Protein AF-A0A9W4NSB8-F1 (afdb_monomer)

Structure (mmCIF, N/CA/C/O backbone):
data_AF-A0A9W4NSB8-F1
#
_entry.id   AF-A0A9W4NSB8-F1
#
loop_
_atom_site.group_PDB
_atom_site.id
_atom_site.type_symbol
_atom_site.label_atom_id
_atom_site.label_alt_id
_atom_site.label_comp_id
_atom_site.label_asym_id
_atom_site.label_entity_id
_atom_site.label_seq_id
_atom_site.pdbx_PDB_ins_code
_atom_site.Cartn_x
_atom_site.Cartn_y
_atom_site.Cartn_z
_atom_site.occupancy
_atom_site.B_iso_or_equiv
_atom_site.auth_seq_id
_atom_site.auth_comp_id
_atom_site.auth_asym_id
_atom_site.auth_atom_id
_atom_site.pdbx_PDB_model_num
ATOM 1 N N . MET A 1 1 ? 10.453 10.375 4.404 1.00 55.12 1 MET A N 1
ATOM 2 C CA . MET A 1 1 ? 11.645 10.874 3.678 1.00 55.12 1 MET A CA 1
ATOM 3 C C . MET A 1 1 ? 12.037 10.034 2.447 1.00 55.12 1 MET A C 1
ATOM 5 O O . MET A 1 1 ? 13.011 10.377 1.799 1.00 55.12 1 MET A O 1
ATOM 9 N N . PHE A 1 2 ? 11.271 9.006 2.039 1.00 65.81 2 PHE A N 1
ATOM 10 C CA . PHE A 1 2 ? 11.577 8.186 0.847 1.00 65.81 2 PHE A CA 1
ATOM 11 C C . PHE A 1 2 ? 11.061 8.754 -0.495 1.00 65.81 2 PHE A C 1
ATOM 13 O O . PHE A 1 2 ? 11.367 8.203 -1.546 1.00 65.81 2 PHE A O 1
ATOM 20 N N . GLY A 1 3 ? 10.308 9.863 -0.486 1.00 70.00 3 GLY A N 1
ATOM 21 C CA . GLY A 1 3 ? 9.672 10.416 -1.694 1.00 70.00 3 GLY A CA 1
ATOM 22 C C . GLY A 1 3 ? 10.645 10.863 -2.794 1.00 70.00 3 GLY A C 1
ATOM 23 O O . GLY A 1 3 ? 10.305 10.797 -3.969 1.00 70.00 3 GLY A O 1
ATOM 24 N N . ASN A 1 4 ? 11.879 11.234 -2.439 1.00 82.94 4 ASN A N 1
ATOM 25 C CA . ASN A 1 4 ? 12.877 11.706 -3.408 1.00 82.94 4 ASN A CA 1
ATOM 26 C C . ASN A 1 4 ? 13.533 10.571 -4.218 1.00 82.94 4 ASN A C 1
ATOM 28 O O . ASN A 1 4 ? 14.138 10.833 -5.255 1.00 82.94 4 ASN A O 1
ATOM 32 N N . ILE A 1 5 ? 13.404 9.311 -3.781 1.00 84.81 5 ILE A N 1
ATOM 33 C CA . ILE A 1 5 ? 14.009 8.157 -4.468 1.00 84.81 5 ILE A CA 1
ATOM 34 C C . ILE A 1 5 ? 13.370 7.941 -5.844 1.00 84.81 5 ILE A C 1
ATOM 36 O O . ILE A 1 5 ? 14.074 7.625 -6.798 1.00 84.81 5 ILE A O 1
ATOM 40 N N . GLY A 1 6 ? 12.061 8.181 -5.978 1.00 80.88 6 GLY A N 1
ATOM 41 C CA . GLY A 1 6 ? 11.371 8.062 -7.266 1.00 80.88 6 GLY A CA 1
ATOM 42 C C . GLY A 1 6 ? 11.918 9.031 -8.319 1.00 80.88 6 GLY A C 1
ATOM 43 O O . GLY A 1 6 ? 12.129 8.642 -9.464 1.00 80.88 6 GLY A O 1
ATOM 44 N N . GLY A 1 7 ? 12.236 10.266 -7.910 1.00 81.88 7 GLY A N 1
ATOM 45 C CA . GLY A 1 7 ? 12.851 11.262 -8.791 1.00 81.88 7 GLY A CA 1
ATOM 46 C C . GLY A 1 7 ? 14.247 10.854 -9.266 1.00 81.88 7 GLY A C 1
ATOM 47 O O . GLY A 1 7 ? 14.567 11.033 -10.436 1.00 81.88 7 GLY A O 1
ATOM 48 N N . LEU A 1 8 ? 15.048 10.240 -8.388 1.00 86.25 8 LEU A N 1
ATOM 49 C CA . LEU A 1 8 ? 16.353 9.686 -8.759 1.00 86.25 8 LEU A CA 1
ATOM 50 C C . LEU A 1 8 ? 16.215 8.507 -9.726 1.00 86.25 8 LEU A C 1
ATOM 52 O O . LEU A 1 8 ? 16.912 8.466 -10.724 1.00 86.25 8 LEU A O 1
ATOM 56 N N . ILE A 1 9 ? 15.301 7.565 -9.489 1.00 83.81 9 ILE A N 1
ATOM 57 C CA . ILE A 1 9 ? 15.112 6.416 -10.394 1.00 83.81 9 ILE A CA 1
ATOM 58 C C . ILE A 1 9 ? 14.659 6.881 -11.791 1.00 83.81 9 ILE A C 1
ATOM 60 O O . ILE A 1 9 ? 15.085 6.324 -12.808 1.00 83.81 9 ILE A O 1
ATOM 64 N N . SER A 1 10 ? 13.847 7.941 -11.863 1.00 83.50 10 SER A N 1
ATOM 65 C CA . SER A 1 10 ? 13.319 8.470 -13.125 1.00 83.50 10 SER A CA 1
ATOM 66 C C . SER A 1 10 ? 14.399 8.953 -14.099 1.00 83.50 10 SER A C 1
ATOM 68 O O . SER A 1 10 ? 14.175 8.871 -15.307 1.00 83.50 10 SER A O 1
ATOM 70 N N . THR A 1 11 ? 15.554 9.439 -13.628 1.00 85.25 11 THR A N 1
ATOM 71 C CA . THR A 1 11 ? 16.600 9.986 -14.517 1.00 85.25 11 THR A CA 1
ATOM 72 C C . THR A 1 11 ? 17.261 8.916 -15.385 1.00 85.25 11 THR A C 1
ATOM 74 O O . THR A 1 11 ? 17.775 9.236 -16.455 1.00 85.25 11 THR A O 1
ATOM 77 N N . TRP A 1 12 ? 17.205 7.646 -14.970 1.00 83.88 12 TRP A N 1
ATOM 78 C CA . TRP A 1 12 ? 17.783 6.510 -15.699 1.00 83.88 12 TRP A CA 1
ATOM 79 C C . TRP A 1 12 ? 16.738 5.537 -16.257 1.00 83.88 12 TRP A C 1
ATOM 81 O O . TRP A 1 12 ? 17.093 4.485 -16.780 1.00 83.88 12 TRP A O 1
ATOM 91 N N . SER A 1 13 ? 15.449 5.875 -16.167 1.00 85.56 13 SER A N 1
ATOM 92 C CA . SER A 1 13 ? 14.360 4.973 -16.569 1.00 85.56 13 SER A CA 1
ATOM 93 C C . SER A 1 13 ? 14.090 4.958 -18.081 1.00 85.56 13 SER A C 1
ATOM 95 O O . SER A 1 13 ? 13.567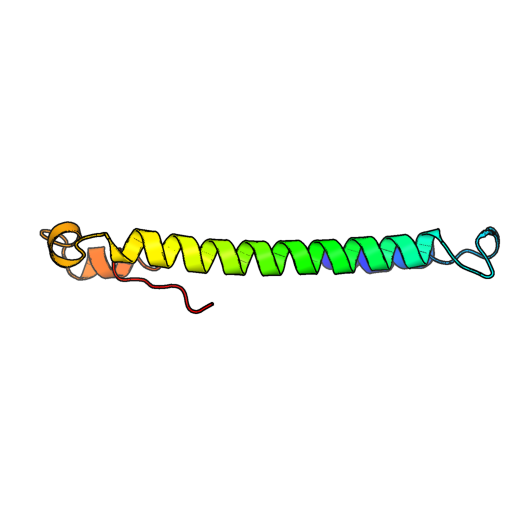 3.974 -18.593 1.00 85.56 13 SER A O 1
ATOM 97 N N . PHE A 1 14 ? 14.450 6.023 -18.807 1.00 86.25 14 PHE A N 1
ATOM 98 C CA . PHE A 1 14 ? 14.170 6.185 -20.242 1.00 86.25 14 PHE A CA 1
ATOM 99 C C . PHE A 1 14 ? 15.449 6.519 -21.014 1.00 86.25 14 PHE A C 1
ATOM 101 O O . PHE A 1 14 ? 15.650 7.646 -21.465 1.00 86.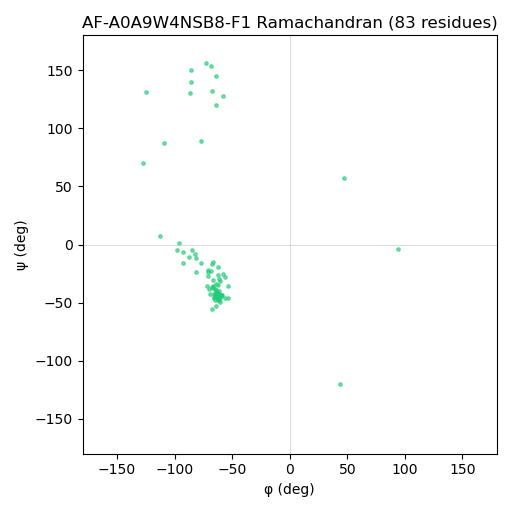25 14 PHE A O 1
ATOM 108 N N . LEU A 1 15 ? 16.354 5.545 -21.132 1.00 90.00 15 LEU A N 1
ATOM 109 C CA . LEU A 1 15 ? 17.612 5.740 -21.854 1.00 90.00 15 LEU A CA 1
ATOM 110 C C . LEU A 1 15 ? 17.466 5.475 -23.365 1.00 90.00 15 LEU A C 1
ATOM 112 O O . LEU A 1 15 ? 16.694 4.602 -23.760 1.00 90.00 15 LEU A O 1
ATOM 116 N N . PRO A 1 16 ? 18.255 6.155 -24.224 1.00 87.69 16 PRO A N 1
ATOM 117 C CA . PRO A 1 16 ? 18.184 5.984 -25.678 1.00 87.69 16 PRO A CA 1
ATOM 118 C C . PRO A 1 16 ? 18.431 4.555 -26.180 1.00 87.69 16 PRO A C 1
ATOM 120 O O . PRO A 1 16 ? 17.948 4.212 -27.251 1.00 87.69 16 PRO A O 1
ATOM 123 N N . PHE A 1 17 ? 19.157 3.714 -25.432 1.00 90.44 17 PHE A N 1
ATOM 124 C CA . PHE A 1 17 ? 19.409 2.322 -25.835 1.00 90.44 17 PHE A CA 1
ATOM 125 C C . PHE A 1 17 ? 18.160 1.430 -25.739 1.00 90.44 17 PHE A C 1
ATOM 127 O O . PHE A 1 17 ? 18.111 0.387 -26.379 1.00 90.44 17 PHE A O 1
ATOM 134 N N . ASP A 1 18 ? 17.177 1.831 -24.930 1.00 88.94 18 ASP A N 1
ATOM 135 C CA . ASP A 1 18 ? 15.908 1.121 -24.732 1.00 88.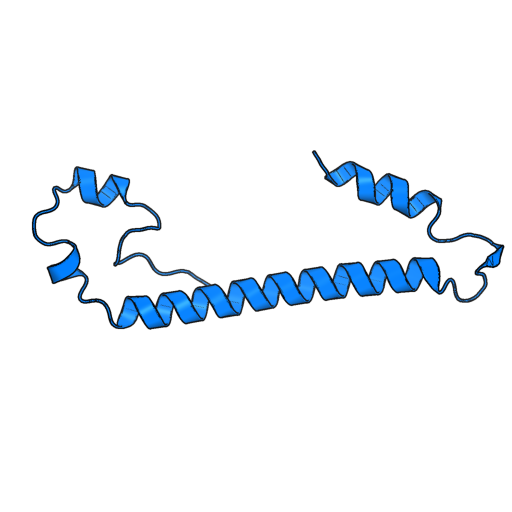94 18 ASP A CA 1
ATOM 136 C C . ASP A 1 18 ? 14.795 1.705 -25.631 1.00 88.94 18 ASP A C 1
ATOM 138 O O . ASP A 1 18 ? 13.643 1.270 -25.610 1.00 88.94 18 ASP A O 1
ATOM 142 N N . ALA A 1 19 ? 15.126 2.711 -26.449 1.00 87.88 19 ALA A N 1
ATOM 143 C CA . ALA A 1 19 ? 14.217 3.278 -27.434 1.00 87.88 19 ALA A CA 1
ATOM 144 C C . ALA A 1 19 ? 13.930 2.278 -28.577 1.00 87.88 19 ALA A C 1
ATOM 146 O O . ALA A 1 19 ? 14.774 1.439 -28.898 1.00 87.88 19 ALA A O 1
ATOM 147 N N . PRO A 1 20 ? 12.765 2.379 -29.248 1.00 88.06 20 PRO A N 1
ATOM 148 C CA . PRO A 1 20 ? 11.698 3.371 -29.051 1.00 88.06 20 PRO A CA 1
ATOM 149 C C . PRO A 1 20 ? 10.651 2.982 -27.996 1.00 88.06 20 PRO A C 1
ATOM 151 O O . PRO A 1 20 ? 9.819 3.810 -27.636 1.00 88.06 20 PRO A O 1
ATOM 154 N N . ASN A 1 21 ? 10.661 1.736 -27.520 1.00 90.88 21 ASN A N 1
ATOM 155 C CA . ASN A 1 21 ? 9.570 1.191 -26.707 1.00 90.88 21 ASN A CA 1
ATOM 156 C C . ASN A 1 21 ? 9.778 1.357 -25.195 1.00 90.88 21 ASN A C 1
ATOM 158 O O . ASN A 1 21 ? 8.817 1.213 -24.441 1.00 90.88 21 ASN A O 1
ATOM 162 N N . TYR A 1 22 ? 11.000 1.662 -24.751 1.00 90.12 22 TYR A N 1
ATOM 163 C CA . TYR A 1 22 ? 11.362 1.942 -23.360 1.00 90.12 22 TYR A CA 1
ATOM 164 C C . TYR A 1 22 ? 10.799 0.912 -22.372 1.00 90.12 22 TYR A C 1
ATOM 166 O O . TYR A 1 22 ? 10.022 1.245 -21.468 1.00 90.12 22 TYR A O 1
ATOM 174 N N . HIS A 1 23 ? 11.130 -0.364 -22.575 1.00 90.94 23 HIS A N 1
ATOM 175 C CA . HIS A 1 23 ? 10.588 -1.457 -21.770 1.00 90.94 23 HIS A CA 1
ATOM 176 C C . HIS A 1 23 ? 10.930 -1.321 -20.280 1.00 90.94 23 HIS A C 1
ATOM 178 O O . HIS A 1 23 ? 10.113 -1.699 -19.439 1.00 90.94 23 HIS A O 1
ATOM 184 N N . ILE A 1 24 ? 12.082 -0.740 -19.942 1.00 89.75 24 ILE A N 1
ATOM 185 C CA . ILE A 1 24 ? 12.515 -0.522 -18.557 1.00 89.75 24 ILE A CA 1
ATOM 186 C C . ILE A 1 24 ? 11.615 0.517 -17.882 1.00 89.75 24 ILE A C 1
ATOM 188 O O . ILE A 1 24 ? 10.996 0.227 -16.856 1.00 89.75 24 ILE A O 1
ATOM 192 N N . GLY A 1 25 ? 11.493 1.709 -18.471 1.00 89.81 25 GLY A N 1
ATOM 193 C CA . GLY A 1 25 ? 10.683 2.792 -17.910 1.00 89.81 25 GLY A CA 1
ATOM 194 C C . GLY A 1 25 ? 9.199 2.434 -17.832 1.00 89.81 25 GLY A C 1
ATOM 195 O O . GLY A 1 25 ? 8.551 2.649 -16.804 1.00 89.81 25 GLY A O 1
ATOM 196 N N . ASN A 1 26 ? 8.664 1.802 -18.880 1.00 91.62 26 ASN A N 1
ATOM 197 C CA . ASN A 1 26 ? 7.284 1.318 -18.883 1.00 91.62 26 ASN A CA 1
ATOM 198 C C . ASN A 1 26 ? 7.068 0.177 -17.876 1.00 91.62 26 ASN A C 1
ATOM 200 O O . ASN A 1 26 ? 6.043 0.152 -17.192 1.00 91.62 26 ASN A O 1
ATOM 204 N N . GLY A 1 27 ? 8.043 -0.721 -17.719 1.00 92.19 27 GLY A N 1
ATOM 205 C CA . GLY A 1 27 ? 8.020 -1.776 -16.708 1.00 92.19 27 GLY A CA 1
ATOM 206 C C . GLY A 1 27 ? 7.998 -1.228 -15.280 1.00 92.19 27 GLY A C 1
ATOM 207 O O . GLY A 1 27 ? 7.210 -1.696 -14.459 1.00 92.19 27 GLY A O 1
ATOM 208 N N . LEU A 1 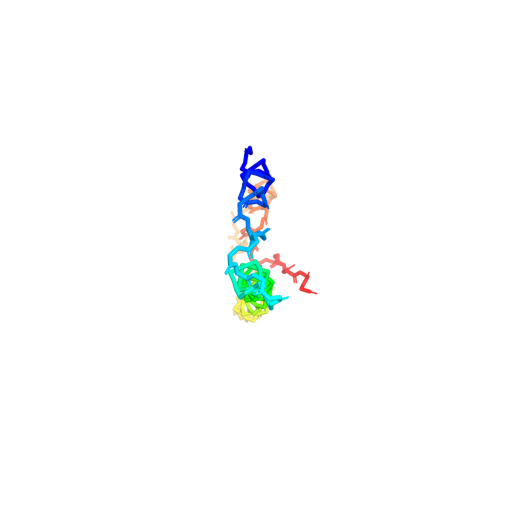28 ? 8.792 -0.192 -14.989 1.00 91.69 28 LEU A N 1
ATOM 209 C CA . LEU A 1 28 ? 8.797 0.483 -13.685 1.00 91.69 28 LEU A CA 1
ATOM 210 C C . LEU A 1 28 ? 7.453 1.150 -13.374 1.00 91.69 28 LEU A C 1
ATOM 212 O O . LEU A 1 28 ? 6.946 1.018 -12.255 1.00 91.69 28 LEU A O 1
ATOM 216 N N . ASN A 1 29 ? 6.845 1.815 -14.359 1.00 91.56 29 ASN A N 1
ATOM 217 C CA . ASN A 1 29 ? 5.507 2.390 -14.211 1.00 91.56 29 ASN A CA 1
ATOM 218 C C . ASN A 1 29 ? 4.463 1.308 -13.927 1.00 91.56 29 ASN A C 1
ATOM 220 O O . ASN A 1 29 ? 3.686 1.437 -12.978 1.00 91.56 29 ASN A O 1
ATOM 224 N N . LEU A 1 30 ? 4.477 0.220 -14.701 1.00 94.44 30 LEU A N 1
ATOM 225 C CA . LEU A 1 30 ? 3.562 -0.900 -14.508 1.00 94.44 30 LEU A CA 1
ATOM 226 C C . LEU A 1 30 ? 3.733 -1.530 -13.122 1.00 94.44 30 LEU A C 1
ATOM 228 O O . LEU A 1 30 ? 2.741 -1.757 -12.431 1.00 94.44 30 LEU A O 1
ATOM 232 N N . ALA A 1 31 ? 4.972 -1.775 -12.692 1.00 93.50 31 ALA A N 1
ATOM 233 C CA . ALA A 1 31 ? 5.269 -2.342 -11.380 1.00 93.50 31 ALA A CA 1
ATOM 234 C C . ALA A 1 31 ? 4.781 -1.429 -10.248 1.00 93.50 31 ALA A C 1
ATOM 236 O O . ALA A 1 31 ? 4.144 -1.902 -9.304 1.00 93.50 31 ALA A O 1
ATOM 237 N N . THR A 1 32 ? 5.020 -0.121 -10.365 1.00 92.44 32 THR A N 1
ATOM 238 C CA . THR A 1 32 ? 4.587 0.867 -9.371 1.00 92.44 32 THR A CA 1
ATOM 239 C C . THR A 1 32 ? 3.066 0.923 -9.291 1.00 92.44 32 THR A C 1
ATOM 241 O O . THR A 1 32 ? 2.504 0.723 -8.216 1.00 92.44 32 THR A O 1
ATOM 244 N N . ALA A 1 33 ? 2.388 1.104 -10.427 1.00 94.62 33 ALA A N 1
ATOM 245 C CA . ALA A 1 33 ? 0.932 1.178 -10.482 1.00 94.62 33 ALA A CA 1
ATOM 246 C C . ALA A 1 33 ? 0.272 -0.113 -9.975 1.00 94.62 33 ALA A C 1
ATOM 248 O O . ALA A 1 33 ? -0.666 -0.059 -9.179 1.00 94.62 33 ALA A O 1
ATOM 249 N N . THR A 1 34 ? 0.797 -1.274 -10.375 1.00 97.44 34 THR A N 1
ATOM 250 C CA . THR A 1 34 ? 0.287 -2.577 -9.928 1.00 97.44 34 THR A CA 1
ATOM 251 C C . THR A 1 34 ? 0.486 -2.757 -8.428 1.00 97.44 34 THR A C 1
ATOM 253 O O . THR A 1 34 ? -0.434 -3.181 -7.736 1.00 97.44 34 THR A O 1
ATOM 256 N N . THR A 1 35 ? 1.648 -2.381 -7.890 1.00 96.62 35 THR A N 1
ATOM 257 C CA . THR A 1 35 ? 1.911 -2.459 -6.446 1.00 96.62 35 THR A CA 1
ATOM 258 C C . THR A 1 35 ? 0.969 -1.546 -5.667 1.00 96.62 35 THR A C 1
ATOM 260 O O . THR A 1 35 ? 0.376 -1.981 -4.683 1.00 96.62 35 THR A O 1
ATOM 263 N N . THR A 1 36 ? 0.764 -0.306 -6.121 1.00 96.06 36 THR A N 1
ATOM 264 C CA . THR A 1 36 ? -0.201 0.619 -5.509 1.00 96.06 36 THR A CA 1
ATOM 265 C C . THR A 1 36 ? -1.618 0.050 -5.535 1.00 96.06 36 THR A C 1
ATOM 267 O O . THR A 1 36 ? -2.312 0.102 -4.519 1.00 96.06 36 THR A O 1
ATOM 270 N N . LEU A 1 37 ? -2.034 -0.543 -6.658 1.00 97.44 37 LEU A N 1
ATOM 271 C CA . LEU A 1 37 ? -3.340 -1.185 -6.787 1.00 97.44 37 LEU A CA 1
ATOM 272 C C . LEU A 1 37 ? -3.491 -2.362 -5.813 1.00 97.44 37 LEU A C 1
ATOM 274 O O . LEU A 1 37 ? -4.501 -2.452 -5.117 1.00 97.44 37 LEU A O 1
ATOM 278 N N . LEU A 1 38 ? -2.484 -3.235 -5.728 1.00 97.94 38 LEU A N 1
ATOM 279 C CA . LE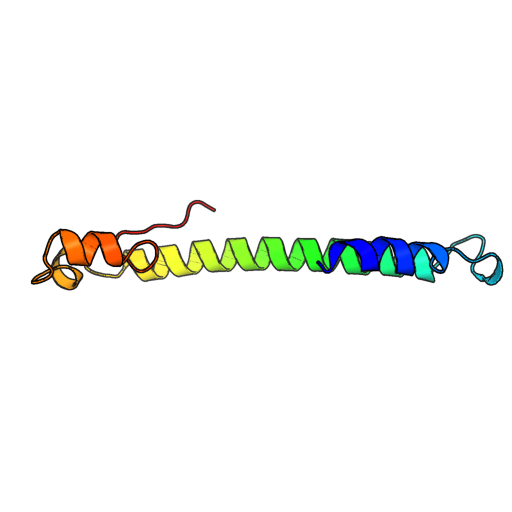U A 1 38 ? -2.480 -4.382 -4.818 1.00 97.94 38 LEU A CA 1
ATOM 280 C C . LEU A 1 38 ? -2.520 -3.948 -3.351 1.00 97.94 38 LEU A C 1
ATOM 282 O O . LEU A 1 38 ? -3.260 -4.537 -2.566 1.00 97.94 38 LEU A O 1
ATOM 286 N N . LEU A 1 39 ? -1.775 -2.905 -2.980 1.00 97.56 39 LEU A N 1
ATOM 287 C CA . LEU A 1 39 ? -1.804 -2.347 -1.628 1.00 97.56 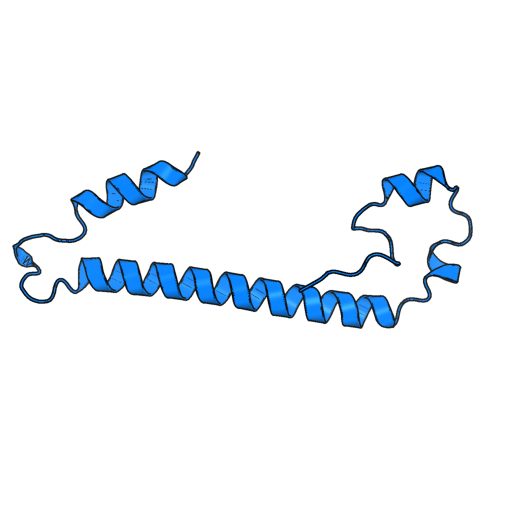39 LEU A CA 1
ATOM 288 C C . LEU A 1 39 ? -3.177 -1.753 -1.294 1.00 97.56 39 LEU A C 1
ATOM 290 O O . LEU A 1 39 ? -3.709 -2.029 -0.219 1.00 97.56 39 LEU A O 1
ATOM 294 N N . GLY A 1 40 ? -3.780 -0.997 -2.216 1.00 96.62 40 GLY A N 1
ATOM 295 C CA . GLY A 1 40 ? -5.125 -0.443 -2.042 1.00 96.62 40 GLY A CA 1
ATOM 296 C C . GLY A 1 40 ? -6.191 -1.534 -1.898 1.00 96.62 40 GLY A C 1
ATOM 297 O O . GLY A 1 40 ? -6.980 -1.513 -0.953 1.00 96.62 40 GLY A O 1
ATOM 298 N N . ALA A 1 41 ? -6.168 -2.541 -2.774 1.00 97.00 41 ALA A N 1
ATOM 299 C CA . ALA A 1 41 ? -7.065 -3.693 -2.691 1.00 97.00 41 ALA A CA 1
ATOM 300 C C . ALA A 1 41 ? -6.842 -4.504 -1.399 1.00 97.00 41 ALA A C 1
ATOM 302 O O . ALA A 1 41 ? -7.800 -4.900 -0.731 1.00 97.00 41 ALA A O 1
ATOM 303 N N . GLY A 1 42 ? -5.586 -4.712 -0.999 1.00 97.19 42 GLY A N 1
ATOM 304 C CA . GLY A 1 42 ? -5.220 -5.366 0.258 1.00 97.19 42 GLY A CA 1
ATOM 305 C C . GLY A 1 42 ? -5.758 -4.617 1.478 1.00 97.19 42 GLY A C 1
ATOM 306 O O . GLY A 1 42 ? -6.363 -5.219 2.362 1.00 97.19 42 GLY A O 1
ATOM 307 N N . MET A 1 43 ? -5.629 -3.292 1.497 1.00 96.19 43 MET A N 1
ATOM 308 C CA . MET A 1 43 ? -6.164 -2.450 2.566 1.00 96.19 43 MET A CA 1
ATOM 309 C C . MET A 1 43 ? -7.695 -2.518 2.632 1.00 96.19 43 MET A C 1
ATOM 311 O O . MET A 1 43 ? -8.256 -2.703 3.712 1.00 96.19 43 MET A O 1
ATOM 315 N N . TRP A 1 44 ? -8.373 -2.464 1.485 1.00 95.06 44 TRP A N 1
ATOM 316 C CA . TRP A 1 44 ? -9.831 -2.577 1.404 1.00 95.06 44 TRP A CA 1
ATOM 317 C C . TRP A 1 44 ? -10.350 -3.943 1.884 1.00 95.06 44 TRP A C 1
ATOM 319 O O . TRP A 1 44 ? -11.292 -4.027 2.685 1.00 95.06 44 TRP A O 1
ATOM 329 N N . THR A 1 45 ? -9.705 -5.028 1.443 1.00 95.50 45 THR A N 1
ATOM 330 C CA . THR A 1 45 ? -10.044 -6.390 1.886 1.00 95.50 45 THR A CA 1
ATOM 331 C C . THR A 1 45 ? -9.790 -6.575 3.380 1.00 95.50 45 THR A C 1
ATOM 333 O O . THR A 1 45 ? -10.651 -7.125 4.071 1.00 95.50 45 THR A O 1
ATOM 336 N N . TYR A 1 46 ? -8.677 -6.051 3.903 1.00 94.62 46 TYR A N 1
ATOM 337 C CA . TYR A 1 46 ? -8.361 -6.065 5.330 1.00 94.62 46 TYR A CA 1
ATOM 338 C C . TYR A 1 46 ? -9.417 -5.326 6.159 1.00 94.62 46 TYR A C 1
ATOM 340 O O . TYR A 1 46 ? -9.947 -5.898 7.110 1.00 94.62 46 TYR A O 1
ATOM 348 N N . MET A 1 47 ? -9.783 -4.098 5.778 1.00 93.25 47 MET A N 1
ATOM 349 C CA . MET A 1 47 ? -10.813 -3.317 6.479 1.00 93.25 47 MET A CA 1
ATOM 350 C C . MET A 1 47 ? -12.158 -4.047 6.508 1.00 93.25 47 MET A C 1
ATOM 352 O O . MET A 1 47 ? -12.818 -4.119 7.547 1.00 93.25 47 MET A O 1
ATOM 356 N N . THR A 1 48 ? -12.555 -4.631 5.376 1.00 92.62 48 THR A N 1
ATOM 357 C CA . THR A 1 48 ? -13.806 -5.391 5.269 1.00 92.62 48 THR A CA 1
ATOM 358 C C . THR A 1 48 ? -13.772 -6.655 6.129 1.00 92.62 48 THR A C 1
ATOM 360 O O . THR A 1 48 ? -14.755 -6.978 6.804 1.00 92.62 48 THR A O 1
ATOM 363 N N . TRP A 1 49 ? -12.649 -7.376 6.132 1.00 92.69 49 TRP A N 1
ATOM 364 C CA . TRP A 1 49 ? -12.461 -8.567 6.957 1.00 92.69 49 TRP A CA 1
ATOM 365 C C . TRP A 1 49 ? -12.462 -8.237 8.453 1.00 92.69 49 TRP A C 1
ATOM 367 O O . TRP A 1 49 ? -13.174 -8.893 9.217 1.00 92.69 49 TRP A O 1
ATOM 377 N N . ASP A 1 50 ? -11.744 -7.193 8.867 1.00 90.69 50 ASP A N 1
ATOM 378 C CA . ASP A 1 50 ? -11.683 -6.772 10.267 1.00 90.69 50 ASP A CA 1
ATOM 379 C C . ASP A 1 50 ? -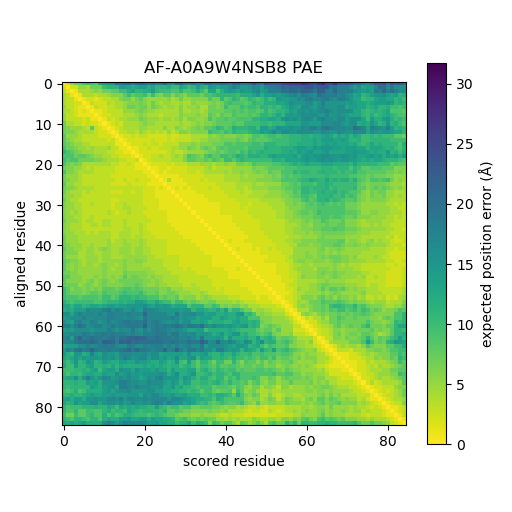13.062 -6.312 10.763 1.00 90.69 50 ASP A C 1
ATOM 381 O O . ASP A 1 50 ? -13.514 -6.736 11.826 1.00 90.69 50 ASP A O 1
ATOM 385 N N . ASN A 1 51 ? -13.816 -5.571 9.943 1.00 90.31 51 ASN A N 1
ATOM 386 C CA . ASN A 1 51 ? -15.205 -5.214 10.243 1.00 90.31 51 ASN A CA 1
ATOM 387 C C . ASN A 1 51 ? -16.109 -6.443 10.426 1.00 90.31 51 ASN A C 1
ATOM 389 O O . ASN A 1 51 ? -16.912 -6.484 11.360 1.00 90.31 51 ASN A O 1
ATOM 393 N N . ARG A 1 52 ? -15.981 -7.463 9.564 1.00 88.69 52 ARG A N 1
ATOM 394 C CA . ARG A 1 52 ? -16.740 -8.723 9.688 1.00 88.69 52 ARG A CA 1
ATOM 395 C C . ARG A 1 52 ? -16.369 -9.491 10.953 1.00 88.69 52 ARG A C 1
ATOM 397 O O . ARG A 1 52 ? -17.249 -10.071 11.586 1.00 88.69 52 ARG A O 1
ATOM 404 N N . ARG A 1 53 ? -15.087 -9.499 11.324 1.00 87.25 53 ARG A N 1
ATOM 405 C CA . ARG A 1 53 ? -14.602 -10.114 12.564 1.00 87.25 53 ARG A CA 1
ATOM 406 C C . ARG A 1 53 ? -15.169 -9.389 13.785 1.00 87.25 53 ARG A C 1
ATOM 408 O O . ARG A 1 53 ? -15.721 -10.048 14.662 1.00 87.25 53 ARG A O 1
ATOM 415 N N . ARG A 1 54 ? -15.105 -8.053 13.811 1.00 83.44 54 ARG A N 1
ATOM 416 C CA . ARG A 1 54 ? -15.636 -7.215 14.902 1.00 83.44 54 ARG A CA 1
ATOM 417 C C . ARG A 1 54 ? -17.157 -7.270 15.017 1.00 83.44 54 ARG A C 1
ATOM 419 O O . ARG A 1 54 ? -17.674 -7.209 16.121 1.00 83.44 54 ARG A O 1
ATOM 426 N N . ALA A 1 55 ? -17.882 -7.476 13.916 1.00 84.38 55 ALA A N 1
ATOM 427 C CA . ALA A 1 55 ? -19.337 -7.655 13.946 1.00 84.38 55 ALA A CA 1
ATOM 428 C C . ALA A 1 55 ? -19.798 -8.899 14.731 1.00 84.38 55 ALA A C 1
ATOM 430 O O . ALA A 1 55 ? -20.959 -8.970 15.118 1.00 84.38 55 ALA A O 1
ATOM 431 N N . ARG A 1 56 ? -18.907 -9.873 14.957 1.00 82.50 56 ARG A N 1
ATOM 432 C CA . ARG A 1 56 ? -19.179 -11.077 15.758 1.00 82.50 56 ARG A CA 1
ATOM 433 C C . ARG A 1 56 ? -18.779 -10.922 17.228 1.00 82.50 56 ARG A C 1
ATOM 435 O O . ARG A 1 56 ? -19.021 -11.836 18.007 1.00 82.50 56 ARG A O 1
ATOM 442 N N . VAL A 1 57 ? -18.129 -9.815 17.590 1.00 80.69 57 VAL A N 1
ATOM 443 C CA . VAL A 1 57 ? -17.702 -9.538 18.963 1.00 80.69 57 VAL A CA 1
ATOM 444 C C . VAL A 1 57 ? -18.847 -8.862 19.704 1.00 80.69 57 VAL A C 1
ATOM 446 O O . VAL A 1 57 ? -19.417 -7.882 19.227 1.00 80.69 57 VAL A O 1
ATOM 449 N N . ASP A 1 58 ? -19.162 -9.377 20.886 1.00 78.25 58 ASP A N 1
ATOM 450 C CA . ASP A 1 58 ? -20.139 -8.777 21.786 1.00 78.25 58 ASP A CA 1
ATOM 451 C C . ASP A 1 58 ? -19.516 -7.561 22.491 1.00 78.25 58 ASP A C 1
ATOM 453 O O . ASP A 1 58 ? -18.854 -7.674 23.524 1.00 78.25 58 ASP A O 1
ATOM 457 N N . VAL A 1 59 ? -19.656 -6.393 21.858 1.00 76.56 59 VAL A N 1
ATOM 458 C CA . VAL A 1 59 ? -19.061 -5.121 22.297 1.00 76.56 59 VAL A CA 1
ATOM 459 C C . VAL A 1 59 ? -19.462 -4.747 23.736 1.00 76.56 59 VAL A C 1
ATOM 461 O O . VAL A 1 59 ? -18.563 -4.404 24.503 1.00 76.56 59 VAL A O 1
ATOM 464 N N . PRO A 1 60 ? -20.743 -4.845 24.151 1.00 70.56 60 PRO A N 1
ATOM 465 C CA . PRO A 1 60 ? -21.148 -4.631 25.542 1.00 70.56 60 PRO A CA 1
ATOM 466 C C . PRO A 1 60 ? -20.387 -5.490 26.558 1.00 70.56 60 PRO A C 1
ATOM 468 O O . PRO A 1 60 ? -19.901 -4.961 27.554 1.00 70.56 60 PRO A O 1
ATOM 471 N N . ASN A 1 61 ? -20.233 -6.791 26.291 1.00 72.88 61 ASN A N 1
ATOM 472 C CA . ASN A 1 61 ? -19.502 -7.698 27.180 1.00 72.88 61 ASN A CA 1
ATOM 473 C C . ASN A 1 61 ? -17.986 -7.447 27.150 1.00 72.88 61 ASN A C 1
ATOM 475 O O . ASN A 1 61 ? -17.330 -7.533 28.183 1.00 72.88 61 ASN A O 1
ATOM 479 N N . ALA A 1 62 ? -17.424 -7.089 25.994 1.00 72.50 62 ALA A N 1
ATOM 480 C CA . ALA A 1 62 ? -15.999 -6.781 25.855 1.00 72.50 62 ALA A CA 1
ATOM 481 C C . ALA A 1 62 ? -15.588 -5.458 26.528 1.00 72.50 62 ALA A C 1
ATOM 483 O O . ALA A 1 62 ? -14.417 -5.273 26.853 1.00 72.50 62 ALA A O 1
ATOM 484 N N . LEU A 1 63 ? -16.536 -4.538 26.716 1.00 74.56 63 LEU A N 1
ATOM 485 C CA . LEU A 1 63 ? -16.330 -3.261 27.403 1.00 74.56 63 LEU A CA 1
ATOM 486 C C . LEU A 1 63 ? -16.777 -3.297 28.875 1.00 74.56 63 LEU A C 1
ATOM 488 O O . LEU A 1 63 ? -16.566 -2.323 29.601 1.00 74.56 63 LEU A O 1
ATOM 492 N N . ALA A 1 64 ? -17.378 -4.401 29.331 1.00 72.75 64 ALA A N 1
ATOM 493 C CA . ALA A 1 64 ? -17.860 -4.545 30.697 1.00 72.75 64 ALA A CA 1
ATOM 494 C C . ALA A 1 64 ? -16.688 -4.492 31.693 1.00 72.75 64 ALA A C 1
ATOM 496 O O . ALA A 1 64 ? -15.771 -5.309 31.648 1.00 72.75 64 ALA A O 1
ATOM 497 N N . GLY A 1 65 ? -16.724 -3.516 32.603 1.00 74.81 65 GLY A N 1
ATOM 498 C CA . GLY A 1 65 ? -15.700 -3.321 33.635 1.00 74.81 65 GLY A CA 1
ATOM 499 C C . GLY A 1 65 ? -14.589 -2.328 33.281 1.00 74.81 65 GLY A C 1
ATOM 500 O O . GLY A 1 65 ? -13.766 -2.036 34.147 1.00 74.81 65 GLY A O 1
ATOM 501 N N . LEU A 1 66 ? -14.572 -1.766 32.065 1.00 81.19 66 LEU A N 1
ATOM 502 C CA . LEU A 1 66 ? -13.674 -0.660 31.719 1.00 81.19 66 LEU A CA 1
ATOM 503 C C . LEU A 1 66 ? -14.287 0.688 32.116 1.00 81.19 66 LEU A C 1
ATOM 5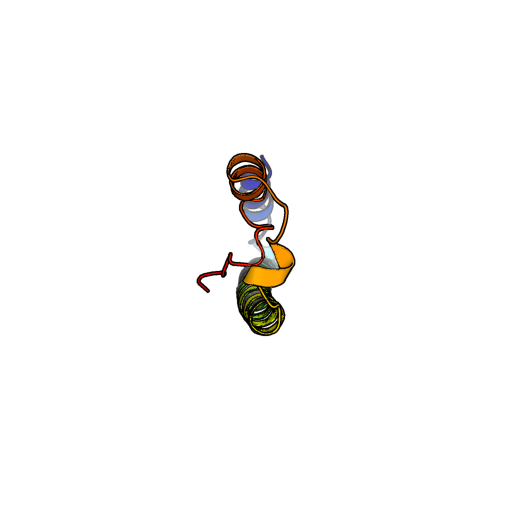05 O O . LEU A 1 66 ? -15.481 0.928 31.927 1.00 81.19 66 LEU A O 1
ATOM 509 N N . SER A 1 67 ? -13.461 1.592 32.640 1.00 81.94 67 SER A N 1
ATOM 510 C CA . SER A 1 67 ? -13.871 2.978 32.871 1.00 81.94 67 SER A CA 1
ATOM 511 C C . SER A 1 67 ? -13.980 3.742 31.547 1.00 81.94 67 SER A C 1
ATOM 513 O O . SER A 1 67 ? -13.315 3.415 30.564 1.00 81.94 67 SER A O 1
ATOM 515 N N . GLN A 1 68 ? -14.773 4.817 31.521 1.00 77.44 68 GLN A N 1
ATOM 516 C CA . GLN A 1 68 ? -14.950 5.654 30.327 1.00 77.44 68 GLN A CA 1
ATOM 517 C C . GLN A 1 68 ? -13.614 6.156 29.744 1.00 77.44 68 GLN A C 1
ATOM 519 O O . GLN A 1 68 ? -13.461 6.232 28.527 1.00 77.44 68 GLN A O 1
ATOM 524 N N . GLN A 1 69 ? -12.636 6.456 30.604 1.00 83.06 69 GLN A N 1
ATOM 525 C CA . GLN A 1 69 ? -11.304 6.909 30.195 1.00 83.06 69 GLN A CA 1
ATOM 526 C C . GLN A 1 69 ? -10.511 5.787 29.507 1.00 83.06 69 GLN A C 1
ATOM 528 O O . GLN A 1 69 ? -9.947 6.000 28.439 1.00 83.06 69 GLN A O 1
ATOM 533 N N . GLN A 1 70 ? -10.567 4.560 30.038 1.00 79.75 70 GLN A N 1
ATOM 534 C CA . GLN A 1 70 ? -9.925 3.393 29.417 1.00 79.75 70 GLN A CA 1
ATOM 535 C C . GLN A 1 70 ? -10.538 3.050 28.052 1.00 79.75 70 GLN A C 1
ATOM 537 O O . GLN A 1 70 ? -9.834 2.606 27.148 1.00 79.75 70 GLN A O 1
ATOM 542 N N . ILE A 1 71 ? -11.846 3.274 27.885 1.00 79.88 71 ILE A N 1
ATOM 543 C CA . ILE A 1 71 ? -12.542 3.087 26.603 1.00 79.88 71 ILE A CA 1
ATOM 544 C C . ILE A 1 71 ? -12.084 4.122 25.565 1.00 79.88 71 ILE A C 1
ATOM 546 O O . ILE A 1 71 ? -11.972 3.786 24.384 1.00 79.88 71 ILE A O 1
ATOM 550 N N . GLN A 1 72 ? -11.808 5.361 25.982 1.00 79.56 72 GLN A N 1
ATOM 551 C CA . GLN A 1 72 ? -11.275 6.402 25.098 1.00 79.56 72 GLN A CA 1
ATOM 552 C C . GLN A 1 72 ? -9.822 6.124 24.690 1.00 79.56 72 GLN A C 1
ATOM 554 O O . GLN A 1 72 ? -9.490 6.281 23.516 1.00 79.56 72 GLN A O 1
ATOM 559 N N . ASP A 1 73 ? -8.998 5.614 25.607 1.00 84.88 73 ASP A N 1
ATOM 560 C CA . ASP A 1 73 ? -7.594 5.271 25.337 1.00 84.88 73 ASP A CA 1
ATOM 561 C C . ASP A 1 73 ? -7.423 4.081 24.366 1.00 84.88 73 ASP A C 1
ATOM 563 O O . ASP A 1 73 ? -6.348 3.881 23.798 1.00 84.88 73 ASP A O 1
ATOM 567 N N . LEU A 1 74 ? -8.474 3.280 24.144 1.00 81.19 74 LEU A N 1
ATOM 568 C CA . LEU A 1 74 ? -8.463 2.161 23.194 1.00 81.19 74 LEU A CA 1
ATOM 569 C C . LEU A 1 74 ? -8.438 2.615 21.720 1.00 81.19 74 LEU A C 1
ATOM 571 O O . LEU A 1 74 ? -7.937 1.862 20.884 1.00 81.19 74 LEU A O 1
ATOM 575 N N . ASP A 1 75 ? -8.957 3.802 21.386 1.00 82.38 75 ASP A N 1
ATOM 576 C CA . ASP A 1 75 ? -8.997 4.363 20.021 1.00 82.38 75 ASP A CA 1
ATOM 577 C C . ASP A 1 75 ? -9.419 3.320 18.947 1.00 82.38 75 ASP A C 1
ATOM 579 O O . ASP A 1 75 ? -10.484 2.702 19.052 1.00 82.38 75 ASP A O 1
ATOM 583 N N . TRP A 1 76 ? -8.579 3.028 17.945 1.00 72.50 76 TRP A N 1
ATOM 584 C CA . TRP A 1 76 ? -8.845 2.037 16.886 1.00 72.50 76 TRP A CA 1
ATOM 585 C C . TRP A 1 76 ? -8.905 0.573 17.373 1.00 72.50 76 TRP A C 1
ATOM 587 O O . TRP A 1 76 ? -9.391 -0.321 16.661 1.00 72.50 76 TRP A O 1
ATOM 597 N N . ARG A 1 77 ? -8.419 0.294 18.588 1.00 77.94 77 ARG A N 1
ATOM 598 C CA . ARG A 1 77 ? -8.523 -1.022 19.243 1.00 77.94 77 ARG A CA 1
ATOM 599 C C . ARG A 1 77 ? -9.868 -1.223 19.933 1.00 77.94 77 ARG A C 1
ATOM 601 O O . ARG A 1 77 ? -10.150 -2.340 20.361 1.00 77.94 77 ARG A O 1
ATOM 608 N N . ASN A 1 78 ? -10.704 -0.188 20.021 1.00 80.50 78 ASN A N 1
ATOM 609 C CA . ASN A 1 78 ? -12.037 -0.312 20.591 1.00 80.50 78 ASN A CA 1
ATOM 610 C C . ASN A 1 78 ? -12.847 -1.378 19.809 1.00 80.50 78 ASN A C 1
ATOM 612 O O . ASN A 1 78 ? -12.934 -1.294 18.579 1.00 80.50 78 ASN A O 1
ATOM 616 N N . PRO A 1 79 ? -13.458 -2.376 20.478 1.00 75.62 79 PRO A N 1
ATOM 617 C CA . PRO A 1 79 ? -14.278 -3.399 19.825 1.00 75.62 79 PRO A CA 1
ATOM 618 C C . PRO A 1 79 ? -15.433 -2.823 18.990 1.00 75.62 79 PRO A C 1
ATOM 620 O O . PRO A 1 79 ? -15.834 -3.430 17.998 1.00 75.62 79 PRO A O 1
ATOM 623 N N . GLY A 1 80 ? -15.940 -1.642 19.363 1.00 77.81 80 GLY A N 1
ATOM 624 C CA . GLY A 1 80 ? -16.978 -0.911 18.635 1.00 77.81 80 GLY A CA 1
ATOM 625 C C . GLY A 1 80 ? -16.473 -0.099 17.436 1.00 77.81 80 GLY A C 1
ATOM 626 O O . GLY A 1 80 ? -17.286 0.355 16.630 1.00 77.81 80 GLY A O 1
ATOM 627 N N . PHE A 1 81 ? -15.157 0.079 17.283 1.00 81.50 81 PHE A N 1
ATOM 628 C CA . PHE A 1 81 ? -14.582 0.771 16.133 1.00 81.50 81 PHE A CA 1
ATOM 629 C C . PHE A 1 81 ? -14.802 -0.043 14.852 1.00 81.50 81 PHE A C 1
ATOM 631 O O . PHE A 1 81 ? -14.532 -1.246 14.804 1.00 81.50 81 PHE A O 1
ATOM 638 N N . ARG A 1 82 ? -15.274 0.627 13.798 1.00 84.44 82 ARG A N 1
ATOM 639 C CA . ARG A 1 82 ? -15.440 0.055 12.458 1.00 84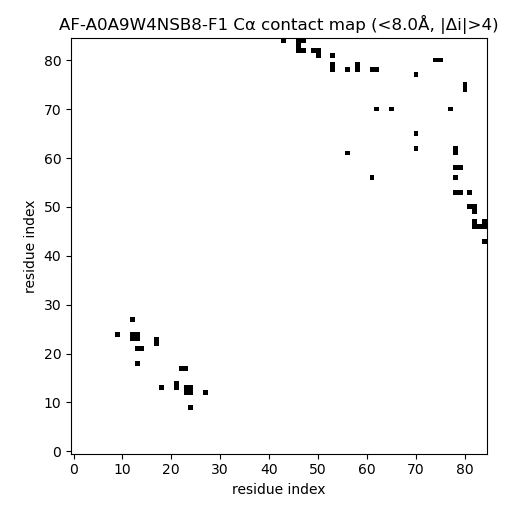.44 82 ARG A CA 1
ATOM 640 C C . ARG A 1 82 ? -14.687 0.901 11.447 1.00 84.44 82 ARG A C 1
ATOM 642 O O . ARG A 1 82 ? -14.867 2.118 11.396 1.00 84.44 82 ARG A O 1
ATOM 649 N N . TRP A 1 83 ? -13.905 0.238 10.606 1.00 85.50 83 TRP A N 1
ATOM 650 C CA . TRP A 1 83 ? -13.282 0.860 9.446 1.00 85.50 83 TRP A CA 1
ATOM 651 C C . TRP A 1 83 ? -14.358 1.335 8.469 1.00 85.50 83 TRP A C 1
ATOM 653 O O . TRP A 1 83 ? -15.393 0.681 8.313 1.00 85.50 83 TRP A O 1
ATOM 663 N N . ARG A 1 84 ? -14.109 2.455 7.790 1.00 84.62 84 ARG A N 1
ATOM 664 C CA . ARG A 1 84 ? -14.933 2.943 6.679 1.00 84.62 84 ARG A CA 1
ATOM 665 C C . ARG A 1 84 ? -14.135 2.760 5.382 1.00 84.62 84 ARG A C 1
ATOM 667 O O . ARG A 1 84 ? -13.349 3.650 5.068 1.00 84.62 84 ARG A O 1
ATOM 674 N N . PRO A 1 85 ? -14.231 1.577 4.750 1.00 74.19 85 PRO A N 1
ATOM 675 C CA . PRO A 1 85 ? -13.562 1.289 3.485 1.00 74.19 85 PRO A CA 1
ATOM 676 C C . PRO A 1 85 ? -14.139 2.089 2.316 1.00 74.19 85 PRO A C 1
ATOM 678 O O . PRO A 1 85 ? -15.289 2.575 2.437 1.00 74.19 85 PRO A O 1
#

Foldseek 3Di:
DCVCVVVVVVVPQADPVCPDVSCRNVVVVVVVVVVVVVVVVVVVVVLVVVQVVLVPDPLCVVCPPPDPVRQVVCVCVRSPDHDDD

pLDDT: mean 85.45, std 8.37, range [55.12, 97.94]

Nearest PDB structures (foldseek):
  6lqo-assembly2_I  TM=5.192E-01  e=6.886E+00  human gammaherpesvirus 4

Solvent-accessible surface area (backbone atoms only — not comparable to full-atom values): 5105 Å² total; per-residue (Å²): 134,70,76,63,54,60,62,62,54,56,79,70,31,74,49,80,89,46,54,94,77,26,62,64,35,53,46,52,50,52,52,51,53,51,49,53,51,51,52,51,52,49,51,45,51,48,37,54,50,51,40,59,56,39,71,73,52,62,44,71,69,75,50,60,91,60,52,76,66,60,57,59,74,35,55,87,71,29,63,80,56,67,70,85,116

Radius of gyration: 22.46 Å; Cα contacts (8 Å, |Δi|>4): 34; chains: 1; bounding box: 41×23×63 Å

Organism: NCBI:txid1612424

Sequence (85 aa):
MFGNIGGLISTWSFLPFDAPNYHIGNGLNLATATTTLLLGAGMWTYMTWDNRRRARVDVPNALAGLSQQQIQDLDWRNPGFRWRP

Secondary structure (DSSP, 8-state):
--THHHHHHHTTSS-GGGTTT-HHHHHHHHHHHHHHHHHHHHHHHHHHHHHHHHTTS-HHHHTTT--HHHHHHTGGG-TT-----

Mean predicted aligned error: 7.57 Å